Protein AF-A0A952UQR1-F1 (afdb_monomer)

pLDDT: mean 88.01, std 15.62, range [33.69, 98.25]

Structure (mmCIF, N/CA/C/O backbone):
data_AF-A0A952UQR1-F1
#
_entry.id   AF-A0A952UQR1-F1
#
loop_
_atom_site.group_PDB
_atom_site.id
_atom_site.type_symbol
_atom_site.label_atom_id
_atom_site.label_alt_id
_atom_site.label_comp_id
_atom_site.label_asym_id
_atom_site.label_entity_id
_atom_site.label_seq_id
_atom_site.pdbx_PDB_ins_code
_atom_site.Cartn_x
_atom_site.Cartn_y
_atom_site.Cartn_z
_atom_site.occupancy
_atom_site.B_iso_or_equiv
_atom_site.auth_seq_id
_atom_site.auth_comp_id
_atom_site.auth_asym_id
_atom_site.auth_atom_id
_atom_site.pdbx_PDB_model_num
ATOM 1 N N . MET A 1 1 ? -9.288 17.212 -34.908 1.00 35.94 1 MET A N 1
ATOM 2 C CA . MET A 1 1 ? -9.961 16.862 -33.640 1.00 35.94 1 MET A CA 1
ATOM 3 C C . MET A 1 1 ? -9.225 15.679 -33.033 1.00 35.94 1 MET A C 1
ATOM 5 O O . MET A 1 1 ? -9.565 14.538 -33.308 1.00 35.94 1 MET A O 1
ATOM 9 N N . THR A 1 2 ? -8.150 15.949 -32.302 1.00 37.75 2 THR A N 1
ATOM 10 C CA . THR A 1 2 ? -7.403 14.951 -31.531 1.00 37.75 2 THR A CA 1
ATOM 11 C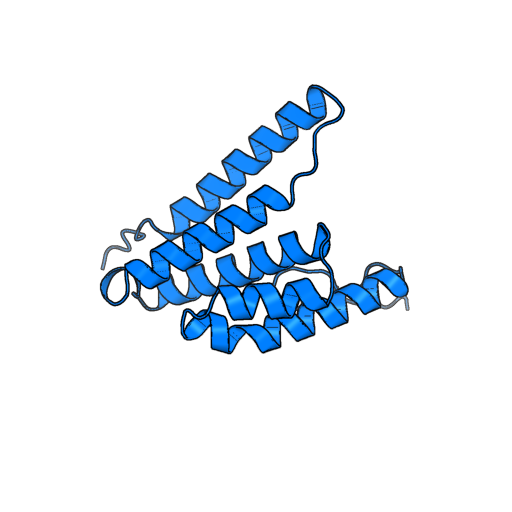 C . THR A 1 2 ? -8.075 14.871 -30.171 1.00 37.75 2 THR A C 1
ATOM 13 O O . THR A 1 2 ? -8.000 15.813 -29.391 1.00 37.75 2 THR A O 1
ATOM 16 N N . ALA A 1 3 ? -8.824 13.798 -29.929 1.00 41.12 3 ALA A N 1
ATOM 17 C CA . ALA A 1 3 ? -9.383 13.540 -28.615 1.00 41.12 3 ALA A CA 1
ATOM 18 C C . ALA A 1 3 ? -8.225 13.179 -27.675 1.00 41.12 3 ALA A C 1
ATOM 20 O O . ALA A 1 3 ? -7.673 12.083 -27.771 1.00 41.12 3 ALA A O 1
ATOM 21 N N . GLU A 1 4 ? -7.855 14.107 -26.793 1.00 42.16 4 GLU A N 1
ATOM 22 C CA . GLU A 1 4 ? -7.222 13.791 -25.513 1.00 42.16 4 GLU A CA 1
ATOM 23 C C . GLU A 1 4 ? -8.121 12.763 -24.819 1.00 42.16 4 GLU A C 1
ATOM 25 O O . GLU A 1 4 ? -9.153 13.091 -24.232 1.00 42.16 4 GLU A O 1
ATOM 30 N N . ARG A 1 5 ? -7.785 11.477 -24.966 1.00 48.59 5 ARG A N 1
ATOM 31 C CA . ARG A 1 5 ? -8.347 10.428 -24.123 1.00 48.59 5 ARG A CA 1
ATOM 32 C C . ARG A 1 5 ? -7.839 10.720 -22.721 1.00 48.59 5 ARG A C 1
ATOM 34 O O . ARG A 1 5 ? -6.692 10.414 -22.413 1.00 48.59 5 ARG A O 1
ATOM 41 N N . ALA A 1 6 ? -8.684 11.363 -21.920 1.00 49.28 6 ALA A N 1
ATOM 42 C CA . ALA A 1 6 ? -8.470 11.526 -20.494 1.00 49.28 6 ALA A CA 1
ATOM 43 C C . ALA A 1 6 ? -8.004 10.182 -19.922 1.00 49.28 6 ALA A C 1
ATOM 45 O O . ALA A 1 6 ? -8.667 9.163 -20.136 1.00 49.28 6 ALA A O 1
ATOM 46 N N . ALA A 1 7 ? -6.841 10.182 -19.269 1.00 55.31 7 ALA A N 1
ATOM 47 C CA . ALA A 1 7 ? -6.343 9.034 -18.533 1.00 55.31 7 ALA A CA 1
ATOM 48 C C . ALA A 1 7 ? -7.455 8.584 -17.577 1.00 55.31 7 ALA A C 1
ATOM 50 O O . ALA A 1 7 ? -7.804 9.300 -16.640 1.00 55.31 7 ALA A O 1
ATOM 51 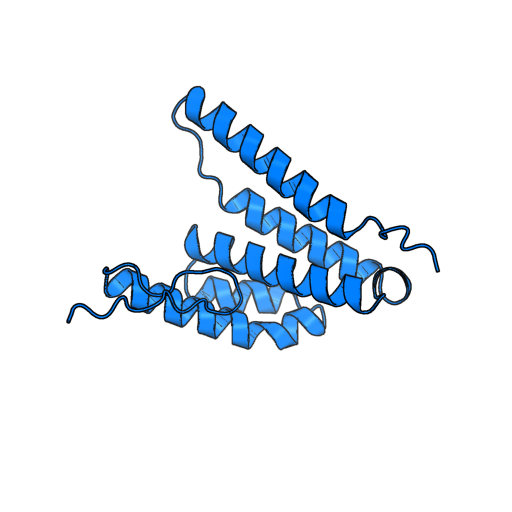N N . GLN A 1 8 ? -8.092 7.453 -17.878 1.00 56.28 8 GLN A N 1
ATOM 52 C CA . GLN A 1 8 ? -9.083 6.871 -16.987 1.00 56.28 8 GLN A CA 1
ATOM 53 C C . GLN A 1 8 ? -8.315 6.274 -15.810 1.00 56.28 8 GLN A C 1
ATOM 55 O O . GLN A 1 8 ? -7.685 5.227 -15.947 1.00 56.28 8 GLN A O 1
ATOM 60 N N . ASP A 1 9 ? -8.332 6.999 -14.693 1.00 60.84 9 ASP A N 1
ATOM 61 C CA . ASP A 1 9 ? -7.886 6.528 -13.385 1.00 60.84 9 ASP A CA 1
ATOM 62 C C . ASP A 1 9 ? -8.797 5.372 -12.945 1.00 60.84 9 ASP A C 1
ATOM 64 O O . ASP A 1 9 ? -10.026 5.427 -13.075 1.00 60.84 9 ASP A O 1
ATOM 68 N N . ASP A 1 10 ? -8.197 4.287 -12.475 1.00 68.88 10 ASP A N 1
ATOM 69 C CA . ASP A 1 10 ? -8.896 3.080 -12.056 1.00 68.88 10 ASP A CA 1
ATOM 70 C C . ASP A 1 10 ? -9.481 3.157 -10.638 1.00 68.88 10 ASP A C 1
ATOM 72 O O . ASP A 1 10 ? -10.176 2.219 -10.223 1.00 68.88 10 ASP A O 1
ATOM 76 N N . GLY A 1 11 ? -9.266 4.274 -9.939 1.00 70.31 11 GLY A N 1
ATOM 77 C CA . GLY A 1 11 ? -9.618 4.483 -8.535 1.00 70.31 11 GLY A CA 1
ATOM 78 C C . GLY A 1 11 ? -8.462 4.178 -7.580 1.00 70.31 11 GLY A C 1
ATOM 79 O O . GLY A 1 11 ? -8.608 4.364 -6.372 1.00 70.31 11 GLY A O 1
ATOM 80 N N . PHE A 1 12 ? -7.321 3.735 -8.114 1.00 74.62 12 PHE A N 1
ATOM 81 C CA . PHE A 1 12 ? -6.085 3.476 -7.381 1.00 74.62 12 PHE A CA 1
ATOM 82 C C . PHE A 1 12 ? -4.912 4.309 -7.924 1.00 74.62 12 PHE A C 1
ATOM 84 O O . PHE A 1 12 ? -3.768 4.076 -7.543 1.00 74.62 12 PHE A O 1
ATOM 91 N N . GLY A 1 13 ? -5.167 5.296 -8.790 1.00 69.81 13 GLY A N 1
ATOM 92 C CA . GLY A 1 13 ? -4.134 6.182 -9.322 1.00 69.81 13 GLY A CA 1
ATOM 93 C C . GLY A 1 13 ? -3.286 5.555 -10.430 1.00 69.81 13 GLY A C 1
ATOM 94 O O . GLY A 1 13 ? -2.244 6.114 -10.783 1.00 69.81 13 GLY A O 1
ATOM 95 N N . LEU A 1 14 ? -3.692 4.412 -11.001 1.00 70.19 14 LEU A N 1
ATOM 96 C CA . LEU A 1 14 ? -3.015 3.841 -12.162 1.00 70.19 14 LEU A CA 1
ATOM 97 C C . LEU A 1 14 ? -3.610 4.385 -13.457 1.00 70.19 14 LEU A C 1
ATOM 99 O O . LEU A 1 14 ? -4.791 4.215 -13.755 1.00 70.19 14 LEU A O 1
ATOM 103 N N . ASN A 1 15 ? -2.750 4.956 -14.303 1.00 77.44 15 ASN A N 1
ATOM 104 C CA . ASN A 1 15 ? -3.134 5.248 -15.676 1.00 77.44 15 ASN A CA 1
ATOM 105 C C . ASN A 1 15 ? -3.258 3.937 -16.471 1.00 77.44 15 ASN A C 1
ATOM 107 O O . ASN A 1 15 ? -2.252 3.281 -16.761 1.00 77.44 15 ASN A O 1
ATOM 111 N N . LEU A 1 16 ? -4.482 3.583 -16.861 1.00 78.06 16 LEU A N 1
ATOM 112 C CA . LEU A 1 16 ? -4.778 2.382 -17.648 1.00 78.06 16 LEU A CA 1
ATOM 113 C C . LEU A 1 16 ? -4.423 2.499 -19.141 1.00 78.06 16 LEU A C 1
ATOM 115 O O . LEU A 1 16 ? -4.524 1.507 -19.861 1.00 78.06 16 LEU A O 1
ATOM 119 N N . HIS A 1 17 ? -4.038 3.691 -19.605 1.00 81.94 17 HIS A N 1
ATOM 120 C CA . HIS A 1 17 ? -3.734 3.986 -21.003 1.00 81.94 17 HIS A CA 1
ATOM 121 C C . HIS A 1 17 ? -2.354 4.626 -21.158 1.00 81.94 17 HIS A C 1
ATOM 123 O O . HIS A 1 17 ?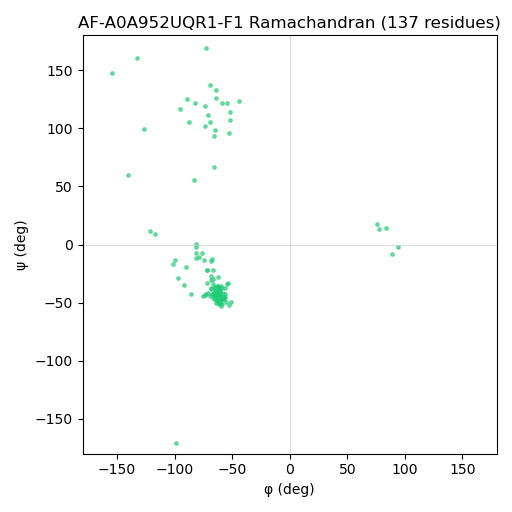 -2.156 5.828 -20.973 1.00 81.94 17 HIS A O 1
ATOM 129 N N . THR A 1 18 ? -1.394 3.795 -21.537 1.00 79.75 18 THR A N 1
ATOM 130 C CA . THR A 1 18 ? 0.015 4.131 -21.769 1.00 79.75 18 THR A CA 1
ATOM 131 C C . THR A 1 18 ? 0.355 4.287 -23.243 1.00 79.75 18 THR A C 1
ATOM 133 O O . THR A 1 18 ? 1.390 4.861 -23.573 1.00 79.75 18 THR A O 1
ATOM 136 N N . GLY A 1 19 ? -0.507 3.784 -24.132 1.00 83.81 19 GLY A N 1
ATOM 137 C CA . GLY A 1 19 ? -0.222 3.670 -25.562 1.00 83.81 19 GLY A CA 1
ATOM 138 C C . GLY A 1 19 ? 0.462 2.354 -25.945 1.00 83.81 19 GLY A C 1
ATOM 139 O O . GLY A 1 19 ? 0.544 2.054 -27.135 1.00 83.81 19 GLY A O 1
ATOM 140 N N . ASP A 1 20 ? 0.881 1.545 -24.967 1.00 89.12 20 ASP A N 1
ATOM 141 C CA . ASP A 1 20 ? 1.309 0.163 -25.172 1.00 89.12 20 ASP A CA 1
ATOM 142 C C . ASP A 1 20 ? 0.125 -0.791 -24.901 1.00 89.12 20 ASP A C 1
ATOM 144 O O . ASP A 1 20 ? -0.369 -0.864 -23.774 1.00 89.12 20 ASP A O 1
ATOM 148 N N . PRO A 1 21 ? -0.351 -1.551 -25.906 1.00 87.88 21 PRO A N 1
ATOM 149 C CA . PRO A 1 21 ? -1.534 -2.396 -25.753 1.00 87.88 21 PRO A CA 1
ATOM 150 C C . PRO A 1 21 ? -1.329 -3.584 -24.800 1.00 87.88 21 PRO A C 1
ATOM 152 O O . PRO A 1 21 ? -2.301 -4.070 -24.216 1.00 87.88 21 PRO A O 1
ATOM 155 N N . GLN A 1 22 ? -0.098 -4.079 -24.642 1.00 88.00 22 GLN A N 1
ATOM 156 C CA . GLN A 1 22 ? 0.201 -5.170 -23.714 1.00 88.00 22 GLN A CA 1
ATOM 157 C C . GLN A 1 22 ? 0.204 -4.655 -22.276 1.00 88.00 22 GLN A C 1
ATOM 159 O O . GLN A 1 22 ? -0.412 -5.275 -21.404 1.00 88.00 22 GLN A O 1
ATOM 164 N N . LEU A 1 23 ? 0.830 -3.499 -22.048 1.00 87.31 23 LEU A N 1
ATOM 165 C CA . LEU A 1 23 ? 0.850 -2.847 -20.743 1.00 87.31 23 LEU A CA 1
ATOM 166 C C . LEU A 1 23 ? -0.549 -2.379 -20.322 1.00 87.31 23 LEU A C 1
ATOM 168 O O . LEU A 1 23 ? -0.948 -2.603 -19.180 1.00 87.31 23 LEU A O 1
ATOM 172 N N . ASP A 1 24 ? -1.328 -1.815 -21.243 1.00 88.69 24 ASP A N 1
ATOM 173 C CA . ASP A 1 24 ? -2.714 -1.404 -20.990 1.00 88.69 24 ASP A CA 1
ATOM 174 C C . ASP A 1 24 ? -3.581 -2.607 -20.586 1.00 88.69 24 ASP A C 1
ATOM 176 O O . ASP A 1 24 ? -4.305 -2.561 -19.590 1.00 88.69 24 ASP A O 1
ATOM 180 N N . SER A 1 25 ? -3.459 -3.727 -21.309 1.00 90.31 25 SER A N 1
ATOM 181 C CA . SER A 1 25 ? -4.165 -4.975 -20.984 1.00 90.31 25 SER A CA 1
ATOM 182 C C . SER A 1 25 ? -3.752 -5.541 -19.622 1.00 90.31 25 SER A C 1
ATOM 184 O O . SER A 1 25 ? -4.593 -6.015 -18.851 1.00 90.31 25 SER A O 1
ATOM 186 N N . LEU A 1 26 ? -2.461 -5.481 -19.286 1.00 90.00 26 LEU A N 1
ATOM 187 C CA . LEU A 1 26 ? -1.971 -5.883 -17.971 1.00 90.00 26 LEU A CA 1
ATOM 188 C C . LEU A 1 26 ? -2.580 -5.019 -16.860 1.00 90.00 26 LEU A C 1
ATOM 190 O O . LEU A 1 26 ? -3.137 -5.562 -15.906 1.00 90.00 26 LEU A O 1
ATOM 194 N N . ARG A 1 27 ? -2.527 -3.693 -17.006 1.00 90.25 27 ARG A N 1
ATOM 195 C CA . ARG A 1 27 ? -3.059 -2.745 -16.018 1.00 90.25 27 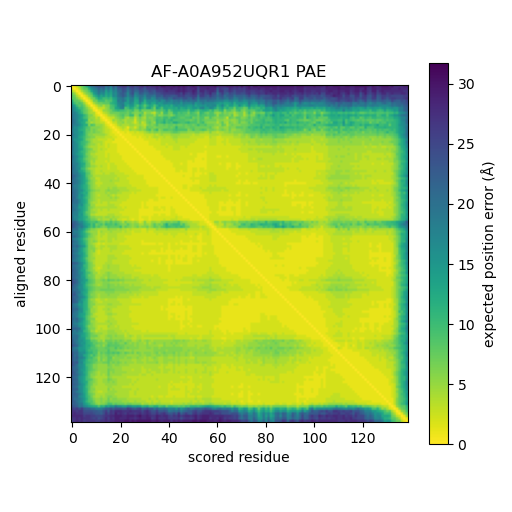ARG A CA 1
ATOM 196 C C . ARG A 1 27 ? -4.559 -2.900 -15.816 1.00 90.25 27 ARG A C 1
ATOM 198 O O . ARG A 1 27 ? -5.019 -2.877 -14.682 1.00 90.25 27 ARG A O 1
ATOM 205 N N . GLN A 1 28 ? -5.317 -3.150 -16.882 1.00 90.62 28 GLN A N 1
ATOM 206 C CA . GLN A 1 28 ? -6.750 -3.435 -16.778 1.00 90.62 28 GLN A CA 1
ATOM 207 C C . GLN A 1 28 ? -7.038 -4.712 -15.979 1.00 90.62 28 GLN A C 1
ATOM 209 O O . GLN A 1 28 ? -7.924 -4.715 -15.123 1.00 90.62 28 GLN A O 1
ATOM 214 N N . ARG A 1 29 ? -6.287 -5.796 -16.223 1.00 93.62 29 ARG A N 1
ATOM 215 C CA . ARG A 1 29 ? -6.433 -7.045 -15.453 1.00 93.62 29 ARG A CA 1
ATOM 216 C C . ARG A 1 29 ? -6.051 -6.853 -13.988 1.00 93.62 29 ARG A C 1
ATOM 218 O O . ARG A 1 29 ? -6.748 -7.361 -13.114 1.00 93.62 29 ARG A O 1
ATOM 225 N N . LEU A 1 30 ? -4.983 -6.103 -13.730 1.00 92.88 30 LEU A N 1
ATOM 226 C CA . LEU A 1 30 ? -4.540 -5.761 -12.383 1.00 92.88 30 LEU A CA 1
ATOM 227 C C . LEU A 1 30 ? -5.596 -4.937 -11.636 1.00 92.88 30 LEU A C 1
ATOM 229 O O . LEU A 1 30 ? -6.008 -5.326 -10.546 1.00 92.88 30 LEU A O 1
ATOM 233 N N . ALA A 1 31 ? -6.115 -3.873 -12.251 1.00 91.56 31 ALA A N 1
ATOM 234 C CA . ALA A 1 31 ? -7.183 -3.053 -11.684 1.00 91.56 31 ALA A CA 1
ATOM 235 C C . ALA A 1 31 ? -8.442 -3.879 -11.370 1.00 91.56 31 ALA A C 1
ATOM 237 O O . ALA A 1 31 ? -9.054 -3.721 -10.313 1.00 91.56 31 ALA A O 1
ATOM 238 N N . ALA A 1 32 ? -8.819 -4.803 -12.261 1.00 92.81 32 ALA A N 1
ATOM 239 C CA . ALA A 1 32 ? -9.935 -5.713 -12.022 1.00 92.81 32 ALA A CA 1
ATOM 240 C C . ALA A 1 32 ? -9.683 -6.635 -10.815 1.00 92.81 32 ALA A C 1
ATOM 242 O O . ALA A 1 32 ? -10.576 -6.798 -9.984 1.00 92.81 32 ALA A O 1
ATOM 243 N N . ALA A 1 33 ? -8.473 -7.188 -10.683 1.00 95.00 33 ALA A N 1
ATOM 244 C CA . ALA A 1 33 ? -8.098 -8.017 -9.540 1.00 95.00 33 ALA A CA 1
ATOM 245 C C . ALA A 1 33 ? -8.087 -7.224 -8.223 1.00 95.00 33 ALA A C 1
ATOM 247 O O . ALA A 1 33 ? -8.626 -7.699 -7.229 1.00 95.00 33 ALA A O 1
ATOM 248 N N . ALA A 1 34 ? -7.565 -5.994 -8.216 1.00 94.62 34 ALA A N 1
ATOM 249 C CA . ALA A 1 34 ? -7.585 -5.138 -7.029 1.00 94.62 34 ALA A CA 1
ATOM 250 C C . ALA A 1 34 ? -9.014 -4.779 -6.598 1.00 94.62 34 ALA A C 1
ATOM 252 O O . ALA A 1 34 ? -9.333 -4.834 -5.412 1.00 94.62 34 ALA A O 1
ATOM 253 N N . ARG A 1 35 ? -9.912 -4.485 -7.550 1.00 93.31 35 ARG A N 1
ATOM 254 C CA . ARG A 1 35 ? -11.339 -4.270 -7.249 1.00 93.31 35 ARG A CA 1
ATOM 255 C C . ARG A 1 35 ? -11.994 -5.515 -6.666 1.00 93.31 35 ARG A C 1
ATOM 257 O O . ARG A 1 35 ? -12.789 -5.396 -5.738 1.00 93.31 35 ARG A O 1
ATOM 264 N N . ALA A 1 36 ? -11.666 -6.686 -7.207 1.00 93.81 36 ALA A N 1
ATOM 265 C CA . ALA A 1 36 ? -12.172 -7.955 -6.706 1.00 93.81 36 ALA A CA 1
ATOM 266 C C . ALA A 1 36 ? -11.647 -8.283 -5.301 1.00 93.81 36 ALA A C 1
ATOM 268 O O . ALA A 1 36 ? -12.385 -8.912 -4.563 1.00 93.81 36 ALA A O 1
ATOM 269 N N . ALA A 1 37 ? -10.444 -7.817 -4.940 1.00 95.62 37 ALA A N 1
ATOM 270 C CA . ALA A 1 37 ? -9.807 -8.024 -3.637 1.00 95.62 37 ALA A CA 1
ATOM 271 C C . ALA A 1 37 ? -10.286 -7.060 -2.526 1.00 95.62 37 ALA A C 1
ATOM 273 O O . ALA A 1 37 ? -9.961 -7.243 -1.352 1.00 95.62 37 ALA A O 1
ATOM 274 N N . LEU A 1 38 ? -11.025 -5.994 -2.868 1.00 93.94 38 LEU A N 1
ATOM 275 C CA . LEU A 1 38 ? -11.514 -5.004 -1.894 1.00 93.94 38 LEU A CA 1
ATOM 276 C C . LEU A 1 38 ? -12.357 -5.607 -0.754 1.00 93.94 38 LEU A C 1
ATOM 278 O O . LEU A 1 38 ? -12.178 -5.169 0.386 1.00 93.94 38 LEU A O 1
ATOM 282 N N . PRO A 1 39 ? -13.289 -6.552 -0.997 1.00 95.19 39 PRO A N 1
ATOM 283 C CA . PRO A 1 39 ? -14.031 -7.209 0.076 1.00 95.19 39 PRO A CA 1
ATOM 284 C C . PRO A 1 39 ? -13.105 -7.925 1.064 1.00 95.19 39 PRO A C 1
ATOM 286 O O . PRO A 1 39 ? -13.246 -7.739 2.268 1.00 95.19 39 PRO A O 1
ATOM 289 N N . GLU A 1 40 ? -12.110 -8.666 0.577 1.00 97.38 40 GLU A N 1
ATOM 290 C CA . GLU A 1 40 ? -11.121 -9.360 1.401 1.00 97.38 40 GLU A CA 1
ATOM 291 C C . GLU A 1 40 ? -10.318 -8.373 2.244 1.00 97.38 40 GLU A C 1
ATOM 293 O O . GLU A 1 40 ? -10.128 -8.606 3.437 1.00 97.38 40 GLU A O 1
ATOM 298 N N . VAL A 1 41 ? -9.901 -7.241 1.664 1.00 96.88 41 VAL A N 1
ATOM 299 C CA . VAL A 1 41 ? -9.232 -6.171 2.417 1.00 96.88 41 VAL A CA 1
ATOM 300 C C . VAL A 1 41 ? -10.133 -5.654 3.538 1.00 96.88 41 VAL A C 1
ATOM 302 O O . VAL A 1 41 ? -9.670 -5.559 4.667 1.00 96.88 41 VAL A O 1
ATOM 305 N N . ARG A 1 42 ? -11.416 -5.378 3.273 1.00 94.56 42 ARG A N 1
ATOM 306 C CA . ARG A 1 42 ? -12.367 -4.839 4.272 1.00 94.56 42 ARG A CA 1
ATOM 307 C C . ARG A 1 42 ? -12.611 -5.785 5.452 1.00 94.56 42 ARG A C 1
ATOM 309 O O . ARG A 1 42 ? -12.745 -5.332 6.595 1.00 94.56 42 ARG A O 1
ATOM 316 N N . GLU A 1 43 ? -12.620 -7.084 5.176 1.00 95.44 43 GLU A N 1
ATOM 317 C CA . GLU A 1 43 ? -12.752 -8.145 6.181 1.00 95.44 43 GLU A CA 1
ATOM 318 C C . GLU A 1 43 ? -11.423 -8.473 6.892 1.00 95.44 43 GLU A C 1
ATOM 320 O O . GLU A 1 43 ? -11.406 -9.214 7.873 1.00 95.44 43 GLU A O 1
ATOM 325 N N . GLY A 1 44 ? -10.298 -7.897 6.450 1.00 95.12 44 GLY A N 1
ATOM 326 C CA . GLY A 1 44 ? -8.971 -8.132 7.030 1.00 95.12 44 GLY A CA 1
ATOM 327 C C . GLY A 1 44 ? -8.265 -9.393 6.515 1.00 95.12 44 GLY A C 1
ATOM 328 O O . GLY A 1 44 ? -7.261 -9.822 7.083 1.00 95.12 44 GLY A O 1
ATOM 329 N N . TYR A 1 45 ? -8.744 -9.991 5.423 1.00 97.38 45 TYR A N 1
ATOM 330 C CA . TYR A 1 45 ? -8.138 -11.150 4.762 1.00 97.38 45 TYR A CA 1
ATOM 331 C C . TYR A 1 45 ? -7.011 -10.742 3.796 1.00 97.38 45 TYR A C 1
ATOM 333 O O . TYR A 1 45 ? -7.003 -11.102 2.618 1.00 97.38 45 TYR A O 1
ATOM 341 N N . PHE A 1 46 ? -6.017 -10.007 4.299 1.00 97.56 46 PHE A N 1
ATOM 342 C CA . PHE A 1 46 ? -4.970 -9.376 3.482 1.00 97.56 46 PHE A CA 1
ATOM 343 C C . PHE A 1 46 ? -4.131 -10.357 2.653 1.00 97.56 46 PHE A C 1
ATOM 345 O O . PHE A 1 46 ? -3.769 -10.063 1.520 1.00 97.56 46 PHE A O 1
ATOM 352 N N . ALA A 1 47 ? -3.848 -11.554 3.175 1.00 97.00 47 ALA A N 1
ATOM 353 C CA . ALA A 1 47 ? -3.094 -12.564 2.430 1.00 97.00 47 ALA A CA 1
ATOM 354 C C . ALA A 1 47 ? -3.852 -13.063 1.186 1.00 97.00 47 ALA A C 1
ATOM 356 O O . ALA A 1 47 ? -3.237 -13.316 0.151 1.00 97.00 47 ALA A O 1
ATOM 357 N N . ALA A 1 48 ? -5.181 -13.184 1.276 1.00 96.62 48 ALA A N 1
ATOM 358 C CA . ALA A 1 48 ? -6.018 -13.559 0.141 1.00 96.62 48 ALA A CA 1
ATOM 359 C C . ALA A 1 48 ? -6.095 -12.419 -0.885 1.00 96.62 48 ALA A C 1
ATOM 361 O O . ALA A 1 48 ? -5.950 -12.670 -2.081 1.00 96.62 48 ALA A O 1
ATOM 362 N N . ALA A 1 49 ? -6.235 -11.174 -0.414 1.00 97.00 49 ALA A N 1
ATOM 363 C CA . ALA A 1 49 ? -6.213 -9.986 -1.264 1.00 97.00 49 ALA A CA 1
ATOM 364 C C . ALA A 1 49 ? -4.886 -9.849 -2.034 1.00 97.00 49 ALA A C 1
ATOM 366 O O . ALA A 1 49 ? -4.892 -9.718 -3.259 1.00 97.00 49 ALA A O 1
ATOM 367 N N . ASP A 1 50 ? -3.749 -9.964 -1.335 1.00 97.31 50 ASP A N 1
ATOM 368 C CA . ASP A 1 50 ? -2.413 -9.971 -1.940 1.00 97.31 50 ASP A CA 1
ATOM 369 C C . ASP A 1 50 ? -2.314 -11.070 -3.010 1.00 97.31 50 ASP A C 1
ATOM 371 O O . ASP A 1 50 ? -1.904 -10.809 -4.139 1.00 97.31 50 ASP A O 1
ATOM 375 N N . ALA A 1 51 ? -2.720 -12.30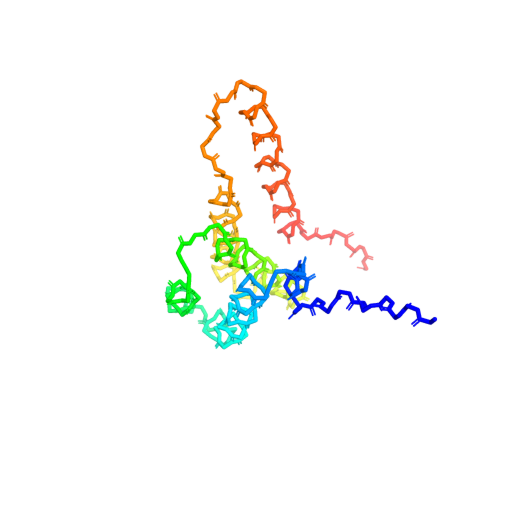1 -2.681 1.00 96.25 51 ALA A N 1
ATOM 376 C CA . ALA A 1 51 ? -2.638 -13.434 -3.598 1.00 96.25 51 ALA A CA 1
ATOM 377 C C . ALA A 1 51 ? -3.480 -13.238 -4.870 1.00 96.25 51 ALA A C 1
ATOM 379 O O . ALA A 1 51 ? -3.039 -13.632 -5.950 1.00 96.25 51 ALA A O 1
ATOM 380 N N . ALA A 1 52 ? -4.659 -12.618 -4.762 1.00 95.00 52 ALA A N 1
ATOM 381 C CA . ALA A 1 52 ? -5.532 -12.350 -5.902 1.00 95.00 52 ALA A CA 1
ATOM 382 C C . ALA A 1 52 ? -4.886 -11.387 -6.910 1.00 95.00 52 ALA A C 1
ATOM 384 O O . ALA A 1 52 ? -4.925 -11.638 -8.116 1.00 95.00 52 ALA A O 1
ATOM 385 N N . VAL A 1 53 ? -4.242 -10.318 -6.431 1.00 95.44 53 VAL A N 1
ATOM 386 C CA . VAL A 1 53 ? -3.540 -9.362 -7.304 1.00 95.44 53 VAL A CA 1
ATOM 387 C C . VAL A 1 53 ? -2.239 -9.965 -7.842 1.00 95.44 53 VAL A C 1
ATOM 389 O O . VAL A 1 53 ? -1.980 -9.891 -9.043 1.00 95.44 53 VAL A O 1
ATOM 392 N N . LEU A 1 54 ? -1.464 -10.652 -6.993 1.00 95.44 54 LEU A N 1
ATOM 393 C CA . LEU A 1 54 ? -0.188 -11.276 -7.373 1.00 95.44 54 LEU A CA 1
ATOM 394 C C . LEU A 1 54 ? -0.326 -12.467 -8.336 1.00 95.44 54 LEU A C 1
ATOM 396 O O . LEU A 1 54 ? 0.658 -12.937 -8.913 1.00 95.44 54 LEU A O 1
ATOM 400 N N . ALA A 1 55 ? -1.537 -13.001 -8.495 1.00 94.06 55 ALA A N 1
ATOM 401 C CA . ALA A 1 55 ? -1.833 -14.009 -9.506 1.00 94.06 55 ALA A CA 1
ATOM 402 C C . ALA A 1 55 ? -1.842 -13.426 -10.930 1.00 94.06 55 ALA A C 1
ATOM 404 O O . ALA A 1 55 ? -1.671 -14.175 -11.892 1.00 94.06 55 ALA A O 1
ATOM 405 N N . VAL A 1 56 ? -2.039 -12.110 -11.075 1.00 92.81 56 VAL A N 1
ATOM 406 C CA . VAL A 1 56 ? -2.043 -11.422 -12.375 1.00 92.81 56 VAL A CA 1
ATOM 407 C C . VAL A 1 56 ? -0.632 -11.033 -12.805 1.00 92.81 56 VAL A C 1
ATOM 409 O O . VAL A 1 56 ? -0.292 -11.188 -13.979 1.00 92.81 56 VAL A O 1
ATOM 412 N N . ASP A 1 57 ? 0.159 -10.525 -11.863 1.00 90.69 57 ASP A N 1
ATOM 413 C CA . ASP A 1 57 ? 1.536 -10.072 -12.045 1.00 90.69 57 ASP A CA 1
ATOM 414 C C . ASP A 1 57 ? 2.287 -10.155 -10.715 1.00 90.69 57 ASP A C 1
ATOM 416 O O . ASP A 1 57 ? 1.688 -9.964 -9.663 1.00 90.69 57 ASP A O 1
ATOM 420 N N . ARG A 1 58 ? 3.593 -10.427 -10.762 1.00 82.56 58 ARG A N 1
ATOM 421 C CA . ARG A 1 58 ? 4.460 -10.467 -9.570 1.00 82.56 58 ARG A CA 1
ATOM 422 C C . ARG A 1 58 ? 5.552 -9.404 -9.599 1.00 82.56 58 ARG A C 1
ATOM 424 O O . ARG A 1 58 ? 6.464 -9.449 -8.778 1.00 82.56 58 ARG A O 1
ATOM 431 N N . GLU A 1 59 ? 5.479 -8.488 -10.555 1.00 89.00 59 GLU A N 1
ATOM 432 C CA . GLU A 1 59 ? 6.462 -7.437 -10.750 1.00 89.00 59 GLU A CA 1
ATOM 433 C C . GLU A 1 59 ? 5.999 -6.106 -10.142 1.00 89.00 59 GLU A C 1
ATOM 435 O O . GLU A 1 59 ? 5.011 -6.018 -9.406 1.00 89.00 59 GLU A O 1
ATOM 440 N N . ILE A 1 60 ? 6.745 -5.044 -10.447 1.00 87.94 60 ILE A N 1
ATOM 441 C CA . ILE A 1 60 ? 6.579 -3.699 -9.889 1.00 87.94 60 ILE A CA 1
ATOM 442 C C . ILE A 1 60 ? 5.148 -3.171 -10.075 1.00 87.94 60 ILE A C 1
ATOM 444 O O . ILE A 1 60 ? 4.643 -2.480 -9.194 1.00 87.94 60 ILE A O 1
ATOM 448 N N . GLN A 1 61 ? 4.456 -3.505 -11.174 1.00 88.81 61 GLN A N 1
ATOM 449 C CA . GLN A 1 61 ? 3.086 -3.020 -11.403 1.00 88.81 61 GLN A CA 1
ATOM 450 C C . GLN A 1 61 ? 2.114 -3.537 -10.329 1.00 88.81 61 GLN A C 1
ATOM 452 O O . GLN A 1 61 ? 1.296 -2.764 -9.827 1.00 88.81 61 GLN A O 1
ATOM 457 N N . SER A 1 62 ? 2.229 -4.809 -9.932 1.00 91.94 62 SER A N 1
ATOM 458 C CA . SER A 1 62 ? 1.437 -5.371 -8.831 1.00 91.94 62 SER A CA 1
ATOM 459 C C . SER A 1 62 ? 1.760 -4.725 -7.477 1.00 91.94 62 SER A C 1
ATOM 461 O O . SER A 1 62 ? 0.842 -4.420 -6.715 1.00 91.94 62 SER A O 1
ATOM 463 N N . ALA A 1 63 ? 3.039 -4.440 -7.201 1.00 94.19 63 ALA A N 1
ATOM 464 C CA . ALA A 1 63 ? 3.473 -3.785 -5.967 1.00 94.19 63 ALA A CA 1
ATOM 465 C C . ALA A 1 63 ? 2.937 -2.350 -5.852 1.00 94.19 63 ALA A C 1
ATOM 467 O O . ALA A 1 63 ? 2.397 -1.976 -4.809 1.00 94.19 63 ALA A O 1
ATOM 468 N N . VAL A 1 64 ? 3.019 -1.569 -6.936 1.00 92.25 64 VAL A N 1
ATOM 469 C CA 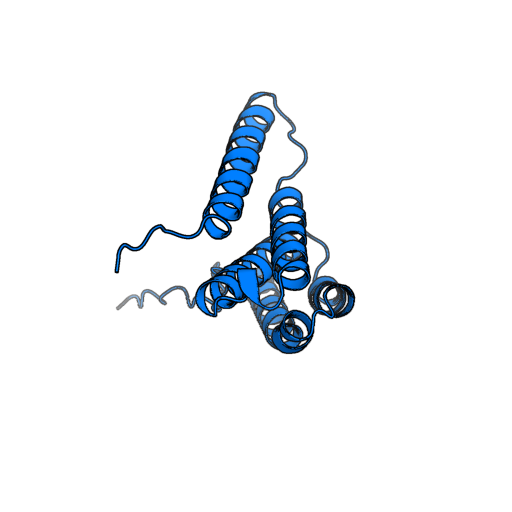. VAL A 1 64 ? 2.450 -0.213 -7.002 1.00 92.25 64 VAL A CA 1
ATOM 470 C C . VAL A 1 64 ? 0.940 -0.257 -6.762 1.00 92.25 64 VAL A C 1
ATOM 472 O O . VAL A 1 64 ? 0.431 0.499 -5.934 1.00 92.25 64 VAL A O 1
ATOM 475 N N . LEU A 1 65 ? 0.226 -1.172 -7.428 1.00 94.00 65 LEU A N 1
ATOM 476 C CA . LEU A 1 65 ? -1.222 -1.289 -7.269 1.00 94.00 65 LEU A CA 1
ATOM 477 C C . LEU A 1 65 ? -1.625 -1.692 -5.848 1.00 94.00 65 LEU A C 1
ATOM 479 O O . LEU A 1 65 ? -2.542 -1.102 -5.284 1.00 94.00 65 LEU A O 1
ATOM 483 N N . LEU A 1 66 ? -0.950 -2.677 -5.254 1.00 96.00 66 LEU A N 1
ATOM 484 C CA . LEU A 1 66 ? -1.227 -3.101 -3.881 1.00 96.00 66 LEU A CA 1
ATOM 485 C C . LEU A 1 66 ? -0.935 -1.974 -2.883 1.00 96.00 66 LEU A C 1
ATOM 487 O O . LEU A 1 66 ? -1.734 -1.739 -1.978 1.00 96.00 66 LEU A O 1
ATOM 491 N N . GLY A 1 67 ? 0.152 -1.222 -3.081 1.00 96.12 67 GLY A N 1
ATOM 492 C CA . GLY A 1 67 ? 0.457 -0.035 -2.282 1.00 96.12 67 GLY A CA 1
ATOM 493 C C . GLY A 1 67 ? -0.674 0.995 -2.330 1.00 96.12 67 GLY A C 1
ATOM 494 O O . GLY A 1 67 ? -1.115 1.479 -1.284 1.00 96.12 67 GLY A O 1
ATOM 495 N N . ALA A 1 68 ? -1.199 1.280 -3.523 1.00 95.06 68 ALA A N 1
ATOM 496 C CA . ALA A 1 68 ? -2.324 2.193 -3.698 1.00 95.06 68 ALA A CA 1
ATOM 497 C C . ALA A 1 68 ? -3.633 1.652 -3.098 1.00 95.06 68 ALA A C 1
ATOM 499 O O . ALA A 1 68 ? -4.309 2.371 -2.365 1.00 95.06 68 ALA A O 1
ATOM 500 N N . LEU A 1 69 ? -3.958 0.377 -3.335 1.00 95.88 69 LEU A N 1
ATOM 501 C CA . LEU A 1 69 ? -5.134 -0.305 -2.784 1.00 95.88 69 LEU A CA 1
ATOM 502 C C . LEU A 1 69 ? -5.194 -0.171 -1.258 1.00 95.88 69 LEU A C 1
ATOM 504 O O . LEU A 1 69 ? -6.203 0.276 -0.708 1.00 95.88 69 LEU A O 1
ATOM 508 N N . TYR A 1 70 ? -4.103 -0.523 -0.573 1.00 97.88 70 TYR A N 1
ATOM 509 C CA . TYR A 1 70 ? -4.046 -0.452 0.885 1.00 97.88 70 TYR A CA 1
ATOM 510 C C . TYR A 1 70 ? -3.986 0.981 1.408 1.00 97.88 70 TYR A C 1
ATOM 512 O O . TYR A 1 70 ? -4.579 1.257 2.447 1.00 97.88 70 TYR A O 1
ATOM 520 N N . THR A 1 71 ? -3.351 1.910 0.686 1.00 96.62 71 THR A N 1
ATOM 521 C CA . THR A 1 71 ? -3.372 3.338 1.049 1.00 96.62 71 THR A CA 1
ATOM 522 C C . THR A 1 71 ? -4.795 3.896 0.990 1.00 96.62 71 THR A C 1
ATOM 524 O O . THR A 1 71 ? -5.233 4.574 1.919 1.00 96.62 71 THR A O 1
ATOM 527 N N . THR A 1 72 ? -5.556 3.575 -0.059 1.00 95.38 72 THR A N 1
ATOM 528 C CA . THR A 1 72 ? -6.964 3.977 -0.183 1.00 95.38 72 THR A CA 1
ATOM 529 C C . THR A 1 72 ? -7.812 3.362 0.929 1.00 95.38 72 THR A C 1
ATOM 531 O O . THR A 1 72 ? -8.546 4.081 1.607 1.00 95.38 72 THR A O 1
ATOM 534 N N . ALA A 1 73 ? -7.666 2.059 1.188 1.00 96.00 73 ALA A N 1
ATOM 535 C CA . ALA A 1 73 ? -8.385 1.387 2.270 1.00 96.00 73 ALA A CA 1
ATOM 536 C C . ALA A 1 73 ? -8.040 1.961 3.658 1.00 96.00 73 ALA A C 1
ATOM 538 O O . ALA A 1 73 ? -8.932 2.114 4.494 1.00 96.00 73 ALA A O 1
ATOM 539 N N . LEU A 1 74 ? -6.775 2.331 3.889 1.00 96.88 74 LEU A N 1
ATOM 540 C CA . LEU A 1 74 ? -6.321 3.011 5.103 1.00 96.88 74 LEU A CA 1
ATOM 541 C C . LEU A 1 74 ? -6.999 4.372 5.273 1.00 96.88 74 LEU A C 1
ATOM 543 O O . LEU A 1 74 ? -7.581 4.628 6.326 1.00 96.88 74 LEU A O 1
ATOM 547 N N . ARG A 1 75 ? -6.980 5.220 4.235 1.00 95.38 75 ARG A N 1
ATOM 548 C CA . ARG A 1 75 ? -7.651 6.532 4.255 1.00 95.38 75 ARG A CA 1
ATOM 549 C C . ARG A 1 75 ? -9.135 6.392 4.578 1.00 95.38 75 ARG A C 1
ATOM 551 O O . ARG A 1 75 ? -9.652 7.107 5.434 1.00 95.38 75 ARG A O 1
ATOM 558 N N . GLU A 1 76 ? -9.811 5.437 3.943 1.00 94.81 76 GLU A N 1
ATOM 559 C CA . GLU A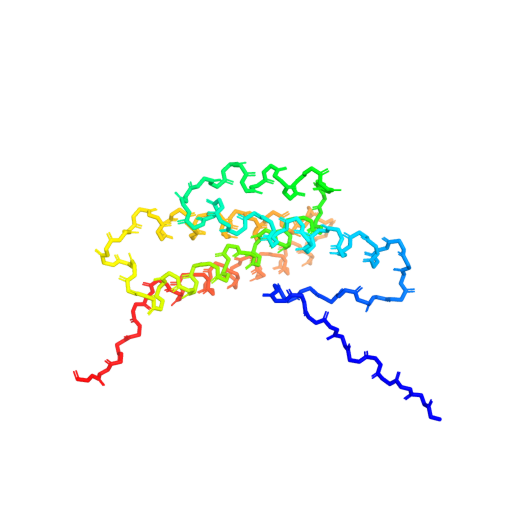 1 76 ? -11.216 5.164 4.230 1.00 94.81 76 GLU A CA 1
ATOM 560 C C . GLU A 1 76 ? -11.438 4.727 5.687 1.00 94.81 76 GLU A C 1
ATOM 562 O O . GLU A 1 76 ? -12.321 5.268 6.352 1.00 94.81 76 GLU A O 1
ATOM 567 N N . ALA A 1 77 ? -10.650 3.777 6.200 1.00 95.56 77 ALA A N 1
ATOM 568 C CA . ALA A 1 77 ? -10.785 3.278 7.569 1.00 95.56 77 ALA A CA 1
ATOM 569 C C . ALA A 1 77 ? -10.560 4.392 8.606 1.00 95.56 77 ALA A C 1
ATOM 571 O O . ALA A 1 77 ? -11.351 4.551 9.540 1.00 95.56 77 ALA A O 1
ATOM 572 N N . VAL A 1 78 ? -9.535 5.224 8.404 1.00 95.25 78 VAL A N 1
ATOM 573 C CA . VAL A 1 78 ? -9.267 6.402 9.241 1.00 95.25 78 VAL A CA 1
ATOM 574 C C . VAL A 1 78 ? -10.445 7.378 9.197 1.00 95.25 78 VAL A C 1
ATOM 576 O O . VAL A 1 78 ? -10.929 7.782 10.253 1.00 95.25 78 VAL A O 1
ATOM 579 N N . SER A 1 79 ? -10.975 7.691 8.008 1.00 94.38 79 SER A N 1
ATOM 580 C CA . SER A 1 79 ? -12.123 8.602 7.857 1.00 94.38 79 SER A CA 1
ATOM 581 C C . SER A 1 79 ? -13.402 8.090 8.537 1.00 94.38 79 SER A C 1
ATOM 583 O O . SER A 1 79 ? -14.222 8.879 9.003 1.00 94.38 79 SER A O 1
ATOM 585 N N . ARG A 1 80 ? -13.556 6.763 8.654 1.00 94.56 80 ARG A N 1
ATOM 586 C CA . ARG A 1 80 ? -14.649 6.102 9.387 1.00 94.56 80 ARG A CA 1
ATOM 587 C C . ARG A 1 80 ? -14.413 6.037 10.903 1.00 94.56 80 ARG A C 1
ATOM 589 O O . ARG A 1 80 ? -15.253 5.507 11.628 1.00 94.56 80 ARG A O 1
ATOM 596 N N . GLY A 1 81 ? -13.294 6.567 11.398 1.00 94.31 81 GLY A N 1
ATOM 597 C CA . GLY A 1 81 ? -12.932 6.539 12.815 1.00 94.31 81 GLY A CA 1
ATOM 598 C C . GLY A 1 81 ? -12.437 5.173 13.301 1.00 94.31 81 GLY A C 1
ATOM 599 O O . GLY A 1 81 ? -12.403 4.930 14.511 1.00 94.31 81 GLY A O 1
ATOM 600 N N . GLU A 1 82 ? -12.032 4.280 12.391 1.00 96.06 82 GLU A N 1
ATOM 601 C CA . GLU A 1 82 ? -11.630 2.908 12.730 1.00 96.06 82 GLU A CA 1
ATOM 602 C C . GLU A 1 82 ? -10.328 2.842 13.541 1.00 96.06 82 GLU A C 1
ATOM 604 O O . GLU A 1 82 ? -10.073 1.830 14.187 1.00 96.06 82 GLU A O 1
ATOM 609 N N . LEU A 1 83 ? -9.566 3.941 13.636 1.00 94.38 83 LEU A N 1
ATOM 610 C CA . LEU A 1 83 ? -8.448 4.069 14.582 1.00 94.38 83 LEU A CA 1
ATOM 611 C C . LEU A 1 83 ? -8.872 3.776 16.032 1.00 94.38 83 LEU A C 1
ATOM 613 O O . LEU A 1 83 ? -8.083 3.245 16.807 1.00 94.38 83 LEU A O 1
ATOM 617 N N . LYS A 1 84 ? -10.117 4.109 16.404 1.00 93.25 84 LYS A N 1
ATOM 618 C CA . LYS A 1 84 ? -10.650 3.878 17.757 1.00 93.25 84 LYS A CA 1
ATOM 619 C C . LYS A 1 84 ? -11.358 2.532 17.890 1.00 93.25 84 LYS A C 1
ATOM 621 O O . LYS A 1 84 ? -11.325 1.938 18.962 1.00 93.25 84 LYS A O 1
ATOM 626 N N . THR A 1 85 ? -12.035 2.072 16.836 1.00 96.19 85 THR A N 1
ATOM 627 C CA . THR A 1 85 ? -12.915 0.890 16.901 1.00 96.19 85 THR A CA 1
ATOM 628 C C . THR A 1 85 ? -12.245 -0.399 16.437 1.00 96.19 85 THR A C 1
ATOM 630 O O . THR A 1 85 ? -12.611 -1.472 16.910 1.00 96.19 85 THR A O 1
ATOM 633 N N . ARG A 1 86 ? -11.270 -0.315 15.526 1.00 96.50 86 ARG A N 1
ATOM 634 C CA . ARG A 1 86 ? -10.527 -1.446 14.952 1.00 96.50 86 ARG A CA 1
ATOM 635 C C . ARG A 1 86 ? -9.034 -1.087 14.784 1.00 96.50 86 ARG A C 1
ATOM 637 O O . ARG A 1 86 ? -8.520 -1.121 13.665 1.00 96.50 86 ARG A O 1
ATOM 644 N N . PRO A 1 87 ? -8.308 -0.754 15.868 1.00 96.06 87 PRO A N 1
ATOM 645 C CA . PRO A 1 87 ? -6.918 -0.290 15.780 1.00 96.06 87 PRO A CA 1
ATOM 646 C C . PRO A 1 87 ? -5.976 -1.306 15.112 1.00 96.06 87 PRO A C 1
ATOM 648 O O . PRO A 1 87 ? -5.125 -0.919 14.311 1.00 96.06 87 PRO A O 1
ATOM 651 N N . ASP A 1 88 ? -6.167 -2.604 15.365 1.00 97.31 88 ASP A N 1
ATOM 652 C CA . ASP A 1 88 ? -5.349 -3.668 14.762 1.00 97.31 88 ASP A CA 1
ATOM 653 C C . ASP A 1 88 ? -5.547 -3.756 13.243 1.00 97.31 88 ASP A C 1
ATOM 655 O O . ASP A 1 88 ? -4.594 -3.955 12.493 1.00 97.31 88 ASP A O 1
ATOM 659 N N . TYR A 1 89 ? -6.782 -3.548 12.775 1.00 97.44 89 TYR A N 1
ATOM 660 C CA . TYR A 1 89 ? -7.111 -3.517 11.351 1.00 97.44 89 TYR A CA 1
ATOM 661 C C . TYR A 1 89 ? -6.439 -2.332 10.650 1.00 97.44 89 TYR A C 1
ATOM 663 O O . TYR A 1 89 ? -5.812 -2.508 9.607 1.00 97.44 89 TYR A O 1
ATOM 671 N N . VAL A 1 90 ? -6.506 -1.140 11.249 1.00 97.69 90 VAL A N 1
ATOM 672 C CA . VAL A 1 90 ? -5.850 0.061 10.708 1.00 97.69 90 VAL A CA 1
ATOM 673 C C . VAL A 1 90 ? -4.326 -0.089 10.702 1.00 97.69 90 VAL A C 1
ATOM 675 O O . VAL A 1 90 ? -3.674 0.262 9.720 1.00 97.69 90 VAL A O 1
ATOM 678 N N . THR A 1 91 ? -3.761 -0.681 11.756 1.00 97.62 91 THR A N 1
ATOM 679 C CA . THR A 1 91 ? -2.323 -0.978 11.847 1.00 97.62 91 THR A CA 1
ATOM 680 C C . THR A 1 91 ? -1.894 -1.951 10.752 1.00 97.62 91 THR A C 1
ATOM 682 O O . THR A 1 91 ? -0.869 -1.748 10.103 1.00 97.62 91 THR A O 1
ATOM 685 N N . ALA A 1 92 ? -2.693 -2.988 10.497 1.00 97.94 92 ALA A N 1
ATOM 686 C CA . ALA A 1 92 ? -2.414 -3.940 9.433 1.00 97.94 92 ALA A CA 1
ATOM 687 C C . ALA A 1 92 ? -2.514 -3.294 8.041 1.00 97.94 92 ALA A C 1
ATOM 689 O O . ALA A 1 92 ? -1.622 -3.495 7.220 1.00 97.94 92 ALA A O 1
ATOM 690 N N . LEU A 1 93 ? -3.529 -2.460 7.788 1.00 98.25 93 LEU A N 1
ATOM 691 C CA . LEU A 1 93 ? -3.632 -1.692 6.542 1.00 98.25 93 LEU A CA 1
ATOM 692 C C . LEU A 1 93 ? -2.398 -0.815 6.301 1.00 98.25 93 LEU A C 1
ATOM 694 O O . LEU A 1 93 ? -1.848 -0.830 5.201 1.00 98.25 93 LEU A O 1
ATOM 698 N N . HIS A 1 94 ? -1.935 -0.095 7.327 1.00 98.25 94 HIS A N 1
ATOM 699 C CA . HIS A 1 94 ? -0.715 0.715 7.249 1.00 98.25 94 HIS A CA 1
ATOM 700 C C . HIS A 1 94 ? 0.520 -0.138 6.951 1.00 98.25 94 HIS A C 1
ATOM 702 O O . HIS A 1 94 ? 1.251 0.159 6.007 1.00 98.25 94 HIS A O 1
ATOM 708 N N . ALA A 1 95 ? 0.707 -1.247 7.670 1.00 98.06 95 ALA A N 1
ATOM 709 C CA . ALA A 1 95 ? 1.834 -2.148 7.450 1.00 98.06 95 ALA A CA 1
ATOM 710 C C . ALA A 1 95 ? 1.845 -2.737 6.027 1.00 98.06 95 ALA A C 1
ATOM 712 O O . ALA A 1 95 ? 2.903 -2.813 5.396 1.00 98.06 95 ALA A O 1
ATOM 713 N N . HIS A 1 96 ? 0.679 -3.120 5.499 1.00 98.19 96 HIS A N 1
ATOM 714 C CA . HIS A 1 96 ? 0.544 -3.630 4.136 1.00 98.19 96 HIS A CA 1
ATOM 715 C C . HIS A 1 96 ? 0.781 -2.541 3.082 1.00 98.19 96 HIS A C 1
ATOM 717 O O . HIS A 1 96 ? 1.535 -2.782 2.136 1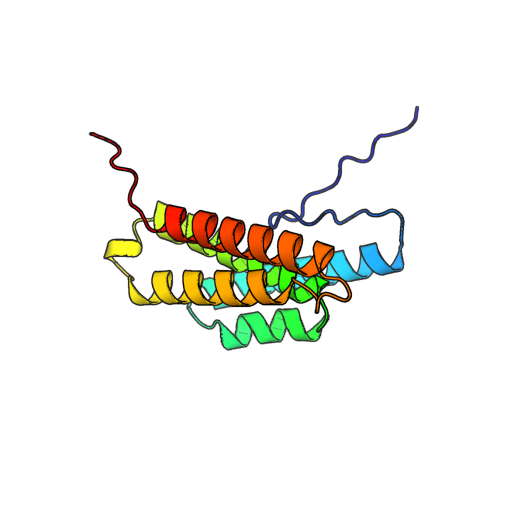.00 98.19 96 HIS A O 1
ATOM 723 N N . ALA A 1 97 ? 0.215 -1.342 3.257 1.00 97.69 97 ALA A N 1
ATOM 724 C CA . ALA A 1 97 ? 0.471 -0.205 2.373 1.00 97.69 97 ALA A CA 1
ATOM 725 C C . ALA A 1 97 ? 1.968 0.117 2.315 1.00 97.69 97 ALA A C 1
ATOM 727 O O . ALA A 1 97 ? 2.538 0.231 1.229 1.00 97.69 97 ALA A O 1
ATOM 728 N N . LEU A 1 98 ? 2.622 0.184 3.478 1.00 97.88 98 LEU A N 1
ATOM 729 C CA . LEU A 1 98 ? 4.042 0.482 3.574 1.00 97.88 98 LEU A CA 1
ATOM 730 C C . LEU A 1 98 ? 4.888 -0.599 2.905 1.00 97.88 98 LEU A C 1
ATOM 732 O O . LEU A 1 98 ? 5.735 -0.285 2.073 1.00 97.88 98 LEU A O 1
ATOM 736 N N . ARG A 1 99 ? 4.649 -1.875 3.230 1.00 97.62 99 ARG A N 1
ATOM 737 C CA . ARG A 1 99 ? 5.368 -3.003 2.621 1.00 97.62 99 ARG A CA 1
ATOM 738 C C . ARG A 1 99 ? 5.336 -2.917 1.097 1.00 97.62 99 ARG A C 1
ATOM 740 O O . ARG A 1 99 ? 6.383 -3.034 0.463 1.00 97.62 99 ARG A O 1
ATOM 747 N N . TRP A 1 100 ? 4.152 -2.715 0.525 1.00 97.12 100 TRP A N 1
ATOM 748 C CA . TRP A 1 100 ? 3.983 -2.726 -0.922 1.00 97.12 100 TRP A CA 1
ATOM 749 C C . TRP A 1 100 ? 4.576 -1.487 -1.598 1.00 97.12 100 TRP A C 1
ATOM 751 O O . TRP A 1 100 ? 5.315 -1.643 -2.570 1.00 97.12 100 TRP A O 1
ATOM 761 N N . ARG A 1 101 ? 4.386 -0.287 -1.032 1.00 96.31 101 ARG A N 1
ATOM 762 C CA . ARG A 1 101 ? 5.039 0.940 -1.526 1.00 96.31 101 ARG A CA 1
ATOM 763 C C . ARG A 1 101 ? 6.561 0.814 -1.536 1.00 96.31 101 ARG A C 1
ATOM 765 O O . ARG A 1 101 ? 7.197 1.091 -2.546 1.00 96.31 101 ARG A O 1
ATOM 772 N N . LEU A 1 102 ? 7.152 0.299 -0.457 1.00 95.50 102 LEU A N 1
ATOM 773 C CA . LEU A 1 102 ? 8.604 0.123 -0.379 1.00 95.50 102 LEU A CA 1
ATOM 774 C C . LEU A 1 102 ? 9.134 -0.950 -1.339 1.00 95.50 102 LEU A C 1
ATOM 776 O O . LEU A 1 102 ? 10.261 -0.828 -1.809 1.00 95.50 102 LEU A O 1
ATOM 780 N N . SER A 1 103 ? 8.338 -1.974 -1.650 1.00 94.44 103 SER A N 1
ATOM 781 C CA . SER A 1 103 ? 8.723 -3.012 -2.615 1.00 94.44 103 SER A CA 1
ATOM 782 C C . SER A 1 103 ? 8.668 -2.559 -4.078 1.00 94.44 103 SER A C 1
ATOM 784 O O . SER A 1 103 ? 9.197 -3.249 -4.943 1.00 94.44 103 SER A O 1
ATOM 786 N N . ALA A 1 104 ? 8.044 -1.412 -4.364 1.00 93.19 104 ALA A N 1
ATOM 787 C CA . ALA A 1 104 ? 7.999 -0.847 -5.710 1.00 93.19 104 ALA A CA 1
ATOM 788 C C . ALA A 1 104 ? 9.303 -0.128 -6.108 1.00 93.19 104 ALA A C 1
ATOM 790 O O . ALA A 1 104 ? 9.478 0.205 -7.280 1.00 93.19 104 ALA A O 1
ATOM 791 N N . TYR A 1 105 ? 10.218 0.103 -5.158 1.00 92.44 105 TYR A N 1
ATOM 792 C CA . TYR A 1 105 ? 11.544 0.652 -5.436 1.00 92.44 105 TYR A CA 1
ATOM 793 C C . TYR A 1 105 ? 12.483 -0.471 -5.897 1.00 92.44 105 TYR A C 1
ATOM 795 O O . TYR A 1 105 ? 12.676 -1.427 -5.141 1.00 92.44 105 TYR A O 1
ATOM 803 N N . PRO A 1 106 ? 13.080 -0.377 -7.097 1.00 90.50 106 PRO A N 1
ATOM 804 C CA . PRO A 1 106 ? 14.041 -1.367 -7.562 1.00 90.50 106 PRO A CA 1
ATOM 805 C C . PRO A 1 106 ? 15.376 -1.245 -6.814 1.00 90.50 106 PRO A C 1
ATOM 807 O O . PRO A 1 106 ? 15.637 -0.265 -6.107 1.00 90.50 106 PRO A O 1
ATOM 810 N N . ASP A 1 107 ? 16.242 -2.240 -7.001 1.00 92.44 107 ASP A N 1
ATOM 811 C CA . ASP A 1 107 ? 17.616 -2.171 -6.510 1.00 92.44 107 ASP A CA 1
ATOM 812 C C . ASP A 1 107 ? 18.362 -1.036 -7.233 1.00 92.44 107 ASP A C 1
ATOM 814 O O . ASP A 1 107 ? 18.380 -1.011 -8.466 1.00 92.44 107 ASP A O 1
ATOM 818 N N . PRO A 1 108 ? 18.978 -0.084 -6.510 1.00 93.56 108 PRO A N 1
ATOM 819 C CA . PRO A 1 108 ? 19.715 0.993 -7.150 1.00 93.56 108 PRO A CA 1
ATOM 820 C C . PRO A 1 108 ? 20.983 0.447 -7.813 1.00 93.56 108 PRO A C 1
ATOM 822 O O . PRO A 1 108 ? 21.724 -0.346 -7.225 1.00 93.56 108 PRO A O 1
ATOM 825 N N . HIS A 1 109 ? 21.274 0.915 -9.023 1.00 94.75 109 HIS A N 1
ATOM 826 C CA . HIS A 1 109 ? 22.487 0.565 -9.762 1.00 94.75 109 HIS A CA 1
ATOM 827 C C . HIS A 1 109 ? 23.566 1.649 -9.651 1.00 94.75 109 HIS A C 1
ATOM 829 O O . HIS A 1 109 ? 24.734 1.410 -9.964 1.00 94.75 109 HIS A O 1
ATOM 835 N N . THR A 1 110 ? 23.194 2.834 -9.167 1.00 96.75 110 THR A N 1
ATOM 836 C CA . THR A 1 110 ? 24.080 3.977 -8.951 1.00 96.75 110 THR A CA 1
ATOM 837 C C . THR A 1 110 ? 23.873 4.605 -7.571 1.00 96.75 110 THR A C 1
ATOM 839 O O . THR A 1 110 ? 22.835 4.437 -6.934 1.00 96.75 110 THR A O 1
ATOM 842 N N . ALA A 1 111 ? 24.866 5.372 -7.105 1.00 94.06 111 ALA A N 1
ATOM 843 C CA . ALA A 1 111 ? 24.744 6.136 -5.860 1.00 94.06 111 ALA A CA 1
ATOM 844 C C . ALA A 1 111 ? 23.623 7.188 -5.935 1.00 94.06 111 ALA A C 1
ATOM 846 O O . ALA A 1 111 ? 22.908 7.394 -4.961 1.00 94.06 111 ALA A O 1
ATOM 847 N N . PHE A 1 112 ? 23.438 7.793 -7.110 1.00 94.75 112 PHE A N 1
ATOM 848 C CA . PHE A 1 112 ? 22.369 8.756 -7.355 1.00 94.75 112 PHE A CA 1
ATOM 849 C C . PHE A 1 112 ? 20.980 8.114 -7.209 1.00 94.75 112 PHE A C 1
ATOM 851 O O . PHE A 1 112 ? 20.154 8.615 -6.453 1.00 94.75 112 PHE A O 1
ATOM 858 N N . GLU A 1 113 ? 20.744 6.957 -7.839 1.00 93.38 113 GLU A N 1
ATOM 859 C CA . GLU A 1 113 ? 19.486 6.208 -7.672 1.00 93.38 113 GLU A CA 1
ATOM 860 C C . GLU A 1 113 ? 19.261 5.791 -6.215 1.00 93.38 113 GLU A C 1
ATOM 862 O O . GLU A 1 113 ? 18.140 5.860 -5.722 1.00 93.38 113 GLU A O 1
ATOM 867 N N . ALA A 1 114 ? 20.316 5.390 -5.497 1.00 95.62 114 ALA A N 1
ATOM 868 C CA . ALA A 1 114 ? 20.197 5.024 -4.089 1.00 95.62 114 ALA A CA 1
ATOM 869 C C . ALA A 1 114 ? 19.708 6.200 -3.226 1.00 95.62 114 ALA A C 1
ATOM 871 O O . ALA A 1 114 ? 18.841 6.008 -2.370 1.00 95.62 114 ALA A O 1
ATOM 872 N N . GLU A 1 115 ? 20.232 7.406 -3.466 1.00 95.25 115 GLU A N 1
ATOM 873 C CA . GLU A 1 115 ? 19.806 8.634 -2.788 1.00 95.25 115 GLU A CA 1
ATOM 874 C C . GLU A 1 115 ? 18.362 9.012 -3.144 1.00 95.25 115 GLU A C 1
ATOM 876 O O . GLU A 1 115 ? 17.561 9.273 -2.241 1.00 95.25 115 GLU A O 1
ATOM 881 N N . GLU A 1 116 ? 17.997 8.985 -4.430 1.00 95.56 116 GLU A N 1
ATOM 882 C CA . GLU A 1 116 ? 16.628 9.282 -4.871 1.00 95.56 116 GLU A CA 1
ATOM 883 C C . GLU A 1 116 ? 15.614 8.280 -4.310 1.00 95.56 116 GLU A C 1
ATOM 885 O O . GLU A 1 116 ? 14.554 8.670 -3.812 1.00 95.56 116 GLU A O 1
ATOM 890 N N . TYR A 1 117 ? 15.938 6.986 -4.329 1.00 95.94 117 TYR A N 1
ATOM 891 C CA . TYR A 1 117 ? 15.049 5.949 -3.812 1.00 95.94 117 TYR A CA 1
ATOM 892 C C . TYR A 1 117 ? 14.907 6.043 -2.298 1.00 95.94 117 TYR A C 1
ATOM 894 O O . TYR A 1 117 ? 13.810 5.848 -1.782 1.00 95.94 117 TYR A O 1
ATOM 902 N N . GLU A 1 118 ? 15.970 6.377 -1.566 1.00 96.56 118 GLU A N 1
ATOM 903 C CA . GLU A 1 118 ? 15.867 6.591 -0.122 1.00 96.56 118 GLU A CA 1
ATOM 904 C C . GLU A 1 118 ? 15.011 7.817 0.214 1.00 96.56 118 GLU A C 1
ATOM 906 O O . GLU A 1 118 ? 14.152 7.746 1.097 1.00 96.56 118 GLU A O 1
ATOM 911 N N . ALA A 1 119 ? 15.177 8.918 -0.524 1.00 96.25 119 ALA A N 1
ATOM 912 C CA . ALA A 1 119 ? 14.323 10.093 -0.381 1.00 96.25 119 ALA A CA 1
ATOM 913 C C . ALA A 1 119 ? 12.848 9.754 -0.659 1.00 96.25 119 ALA A C 1
ATOM 915 O O . ALA A 1 119 ? 11.975 10.129 0.128 1.00 96.25 119 ALA A O 1
ATOM 916 N N . GLY A 1 120 ? 12.580 8.982 -1.717 1.00 95.69 120 GLY A N 1
ATOM 917 C CA . GLY A 1 120 ? 11.247 8.478 -2.044 1.00 95.69 120 GLY A CA 1
ATOM 918 C C . GLY A 1 120 ? 10.661 7.608 -0.931 1.00 95.69 120 GLY A C 1
ATOM 919 O O . GLY A 1 120 ? 9.5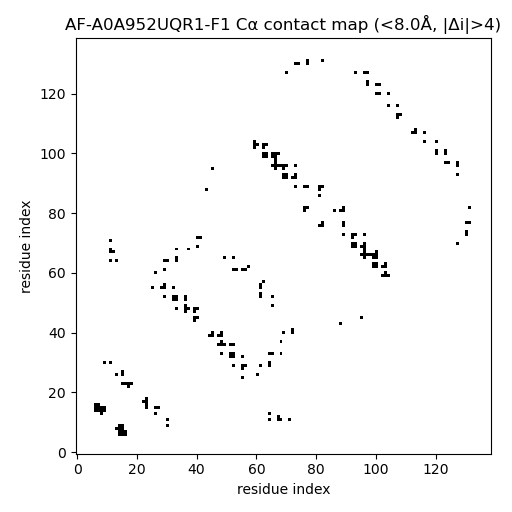88 7.913 -0.418 1.00 95.69 120 GLY A O 1
ATOM 920 N N . ARG A 1 121 ? 11.390 6.582 -0.473 1.00 96.38 121 ARG A N 1
ATOM 921 C CA . ARG A 1 121 ? 10.954 5.700 0.626 1.00 96.38 121 ARG A CA 1
ATOM 922 C C . ARG A 1 121 ? 10.636 6.475 1.901 1.00 96.38 121 ARG A C 1
ATOM 924 O O . ARG A 1 121 ? 9.707 6.120 2.628 1.00 96.38 121 ARG A O 1
ATOM 931 N N . LYS A 1 122 ? 11.415 7.518 2.199 1.00 97.12 122 LYS A N 1
ATOM 932 C CA . LYS A 1 122 ? 11.176 8.396 3.347 1.00 97.12 122 LYS A CA 1
ATOM 933 C C . LYS A 1 122 ? 9.901 9.222 3.172 1.00 97.12 122 LYS A C 1
ATOM 935 O O . LYS A 1 122 ? 9.142 9.341 4.132 1.00 97.12 122 LYS A O 1
ATOM 940 N N . ALA A 1 123 ? 9.664 9.769 1.982 1.00 96.12 123 ALA A N 1
ATOM 941 C CA . ALA A 1 123 ? 8.440 10.504 1.672 1.00 96.12 123 ALA A CA 1
ATOM 942 C C . ALA A 1 123 ? 7.200 9.599 1.773 1.00 96.12 123 ALA A C 1
ATOM 944 O O . ALA A 1 123 ? 6.234 9.969 2.432 1.00 96.12 123 ALA A O 1
ATOM 945 N N . ASP A 1 124 ? 7.272 8.385 1.228 1.00 96.00 124 ASP A N 1
ATOM 946 C CA . ASP A 1 124 ? 6.201 7.387 1.284 1.00 96.00 124 ASP A CA 1
ATOM 947 C C . ASP A 1 124 ? 5.843 6.981 2.720 1.00 96.00 124 ASP A C 1
ATOM 949 O O . ASP A 1 124 ? 4.664 6.910 3.073 1.00 96.00 124 ASP A O 1
ATOM 953 N N . ARG A 1 125 ? 6.854 6.757 3.573 1.00 96.88 125 ARG A N 1
ATOM 954 C CA . ARG A 1 125 ? 6.650 6.524 5.014 1.00 96.88 125 ARG A CA 1
ATOM 955 C C . ARG A 1 125 ? 5.948 7.707 5.671 1.00 96.88 125 ARG A C 1
ATOM 957 O O . ARG A 1 125 ? 4.938 7.513 6.334 1.00 96.88 125 ARG A O 1
ATOM 964 N N . ALA A 1 126 ? 6.459 8.919 5.453 1.00 96.19 126 ALA A N 1
ATOM 965 C CA . ALA A 1 126 ? 5.904 10.125 6.057 1.00 96.19 126 ALA A CA 1
ATOM 966 C C . ALA A 1 126 ? 4.452 10.383 5.622 1.00 96.19 126 ALA A C 1
ATOM 968 O O . ALA A 1 126 ? 3.635 10.811 6.435 1.00 96.19 126 ALA A O 1
ATOM 969 N N . GLU A 1 127 ? 4.118 10.099 4.361 1.00 94.75 127 GLU A N 1
ATOM 970 C CA . GLU A 1 127 ? 2.746 10.195 3.864 1.00 94.75 127 GLU A CA 1
ATOM 971 C C . GLU A 1 127 ? 1.823 9.177 4.544 1.00 94.75 127 GLU A C 1
ATOM 973 O O . GLU A 1 127 ? 0.726 9.533 4.952 1.00 94.75 127 GLU A O 1
ATOM 978 N N . LEU A 1 128 ? 2.243 7.917 4.693 1.00 95.75 128 LEU A N 1
ATOM 979 C CA . LEU A 1 128 ? 1.417 6.908 5.363 1.00 95.75 128 LEU A CA 1
ATOM 980 C C . LEU A 1 128 ? 1.259 7.180 6.861 1.00 95.75 128 LEU A C 1
ATOM 982 O O . LEU A 1 128 ? 0.176 6.981 7.408 1.00 95.75 128 LEU A O 1
ATOM 986 N N . ASP A 1 129 ? 2.315 7.651 7.520 1.00 96.12 129 ASP A N 1
ATOM 987 C CA . ASP A 1 129 ? 2.287 7.981 8.945 1.00 96.12 129 ASP A CA 1
ATOM 988 C C . ASP A 1 129 ? 1.369 9.180 9.231 1.00 96.12 129 ASP A C 1
ATOM 990 O O . ASP A 1 129 ? 0.673 9.186 10.249 1.00 96.12 129 ASP A O 1
ATOM 994 N N . SER A 1 130 ? 1.286 10.158 8.318 1.00 94.88 130 SER A N 1
ATOM 995 C CA . SER A 1 130 ? 0.378 11.306 8.469 1.00 94.88 130 SER A CA 1
ATOM 996 C C . SER A 1 130 ? -1.103 10.918 8.410 1.00 94.88 130 SER A C 1
ATOM 998 O O . SER A 1 130 ? -1.946 11.620 8.964 1.00 94.88 130 SER A O 1
ATOM 1000 N N . LEU A 1 131 ? -1.439 9.767 7.815 1.00 93.31 131 LEU A N 1
ATOM 1001 C CA . LEU A 1 131 ? -2.806 9.238 7.835 1.00 93.31 131 LEU A CA 1
ATOM 1002 C C . LEU A 1 131 ? -3.213 8.708 9.214 1.00 93.31 131 LEU A C 1
ATOM 1004 O O . LEU A 1 131 ? -4.402 8.583 9.490 1.00 93.31 131 LEU A O 1
ATOM 1008 N N . LEU A 1 132 ? -2.254 8.359 10.072 1.00 91.44 132 LEU A N 1
ATOM 1009 C CA . LEU A 1 132 ? -2.533 7.821 11.406 1.00 91.44 132 LEU A CA 1
ATOM 1010 C C . LEU A 1 132 ? -2.634 8.909 12.471 1.00 91.44 132 LEU A C 1
ATOM 1012 O O . LEU A 1 132 ? -3.195 8.669 13.542 1.00 91.44 132 LEU A O 1
ATOM 1016 N N . THR A 1 133 ? -2.100 10.099 12.200 1.00 83.38 133 THR A N 1
ATOM 1017 C CA . THR A 1 133 ? -2.293 11.247 13.077 1.00 83.38 133 THR A CA 1
ATOM 1018 C C . THR A 1 133 ? -3.723 11.749 12.910 1.00 83.38 133 THR A C 1
ATOM 1020 O O . THR A 1 133 ? -4.088 12.143 11.803 1.00 83.38 133 THR A O 1
ATOM 1023 N N . PRO A 1 134 ? -4.553 11.746 13.970 1.00 60.81 134 PRO A N 1
ATOM 1024 C CA . PRO A 1 134 ? -5.824 12.443 13.909 1.00 60.81 134 PRO A CA 1
ATOM 1025 C C . PRO A 1 134 ? -5.499 13.901 13.605 1.00 60.81 134 PRO A C 1
ATOM 1027 O O . PRO A 1 134 ? -4.754 14.522 14.367 1.00 60.81 134 PRO A O 1
ATOM 1030 N N . GLU A 1 135 ? -6.027 14.454 12.513 1.00 57.22 135 GLU A N 1
ATOM 1031 C CA . GLU A 1 135 ? -6.116 15.905 12.441 1.00 57.22 135 GLU A CA 1
ATOM 1032 C C . GLU A 1 135 ? -6.865 16.332 13.704 1.00 57.22 135 GLU A C 1
ATOM 1034 O O . GLU A 1 135 ? -7.976 15.863 13.976 1.00 57.22 135 GLU A O 1
ATOM 1039 N N . GLU A 1 136 ? -6.245 17.182 14.520 1.00 44.56 136 GLU A N 1
ATOM 1040 C CA . GLU A 1 136 ? -6.956 17.965 15.521 1.00 44.56 136 GLU A CA 1
ATOM 1041 C C . GLU A 1 136 ? -7.876 18.939 14.769 1.00 44.56 136 GLU A C 1
ATOM 1043 O O . GLU A 1 136 ? -7.675 20.150 14.757 1.00 44.56 136 GLU A O 1
ATOM 1048 N N . THR A 1 137 ? -8.892 18.419 14.080 1.00 40.88 137 THR A N 1
ATOM 1049 C CA . THR A 1 137 ? -10.043 19.206 13.670 1.00 40.88 137 THR A CA 1
ATOM 1050 C C . THR A 1 137 ? -10.750 19.605 14.949 1.00 40.88 137 THR A C 1
ATOM 1052 O O . THR A 1 137 ? -11.538 18.845 15.511 1.00 40.88 137 THR A O 1
ATOM 1055 N N . GLY A 1 138 ? -10.387 20.792 15.432 1.00 42.34 138 GLY A N 1
ATOM 1056 C CA . GLY A 1 138 ? -11.121 21.507 16.455 1.00 42.34 138 GLY A CA 1
ATOM 1057 C C . GLY A 1 138 ? -12.587 21.603 16.052 1.00 42.34 138 GLY A C 1
ATOM 1058 O O . GLY A 1 138 ? -12.928 22.251 15.061 1.00 42.34 138 GLY A O 1
ATOM 1059 N N . LEU A 1 139 ? -13.428 20.942 16.837 1.00 33.69 139 LEU A N 1
ATOM 1060 C CA . LEU A 1 139 ? -14.855 21.191 16.973 1.00 33.69 139 LEU A CA 1
ATOM 1061 C C . LEU A 1 139 ? -15.173 21.202 18.466 1.00 33.69 139 LEU A C 1
ATOM 1063 O O . LEU A 1 139 ? -14.761 20.241 19.156 1.00 33.69 139 LEU A O 1
#

Sequence (139 aa):
MTAERAAQDDGFGLNLHTGDPQLDSLRQRLAAAARAALPEVREGYFAAADAAVLAVDREIQSAVLLGALYTTALREAVSRGELKTRPDYVTALHAHALRWRLSAYPDPHTAFEAEEYEAGRKADRAELDSLLTPEETGL

Solvent-accessible surface area (backbone atoms only — not comparable to full-atom values): 7807 Å² total; per-residue (Å²): 138,81,78,79,75,72,68,56,60,73,83,52,78,46,68,41,68,76,86,45,72,68,59,23,54,49,43,49,53,40,52,52,29,50,63,68,23,45,64,35,47,76,74,65,40,49,69,60,25,51,49,52,30,47,71,73,38,85,51,54,70,38,24,46,48,47,14,30,48,26,45,52,52,34,53,52,40,45,77,71,49,28,64,80,79,38,44,69,59,47,51,49,30,48,53,50,15,50,55,22,48,58,61,43,57,75,85,61,90,45,74,67,48,43,52,54,49,50,53,46,50,50,50,54,50,53,56,58,54,56,64,71,50,76,76,84,73,86,125

Foldseek 3Di:
DDDPPPQPDLQLRDRLDPPDPVSSVLLVCLSVQLVVLLVCLVVVVVVVSLVSNVVSPVALSSLSSQLSSLLVVLLVCLVVVVCVVPVVSSVVSLVRNLVSQLRSQDDDPDPVSVVVSVVSSVVSNVVSVVSSDPPPPPD

Mean predicted aligned error: 6.16 Å

Radius of gyration: 16.58 Å; Cα contacts (8 Å, |Δi|>4): 135; chains: 1; bounding box: 40×36×51 Å

Secondary structure (DSSP, 8-state):
--------B-SSS-BS--S-HHHHHHHHHHHHHHHHHHHHHHHT-HHHHHHHHHTT--SHHHHHHHHHHHHHHHHHHHHTTHHHH-HHHHHHHHHHHHHHHHHTSPPPSSHHHHHHHHHHHHHHHHHHHHTTSPP----

Nearest PDB structures (foldseek):
  5fvl-assembly2_B  TM=4.563E-01  e=9.595E+00  Saccharomyces cerevisiae
  6ch2-assembly1_D  TM=3.097E-01  e=8.278E+00  Salmonella enterica subsp. enterica serovar Typhimurium str. LT2